Protein AF-A0A7S2VGZ8-F1 (afdb_monomer)

Nearest PDB structures (foldseek):
  3muf-assembly1_A  TM=7.611E-01  e=7.942E-01  Helicobacter pylori
  4wxp-assembly1_A  TM=4.983E-01  e=5.284E+00  Hepacivirus hominis
  8yep-assembly1_B-2  TM=4.346E-01  e=3.570E+00  Methylocapsa palsarum
  4ok6-assembly1_B  TM=4.229E-01  e=5.284E+00  Hepacivirus hominis
  9c87-assembly1_F  TM=2.708E-01  e=1.527E+00  Escherichia coli

Foldseek 3Di:
DDPDPDPPDPPPLDDQAEEEAEAAQLCVVVVQVVVCVVPVWAEEEDDLPDPDRSVDGRHHYYYYPADPVCVSPPPVPPPCPNVVGPHYDYGDDDCVRRVQRRVQQVVCVVVVHDGPPDGDDPVVVVVVCVVACPPHPPHPVVVVVVVD

Mean predicted aligned error: 11.56 Å

Solvent-accessible surface area (backbone atoms only — not comparable to full-atom values): 8996 Å² total; per-residue (Å²): 134,85,86,76,84,79,79,90,62,88,70,69,67,76,61,74,46,27,38,30,44,33,59,66,46,41,51,65,69,60,53,46,53,49,53,26,70,76,66,74,42,46,57,33,49,58,50,105,85,47,85,66,57,62,71,46,82,48,30,51,34,29,34,33,66,57,54,94,87,45,68,90,51,66,76,87,62,70,55,62,77,76,68,71,43,92,42,75,52,80,50,81,48,63,60,92,58,9,51,59,45,35,50,21,45,52,48,26,60,76,68,72,43,64,84,88,70,65,77,62,54,68,66,58,52,50,50,54,45,67,70,24,41,77,78,37,97,76,4,60,65,62,53,50,68,72,77,110

Radius of gyration: 18.79 Å; Cα contacts (8 Å, |Δi|>4): 175; chains: 1; bounding box: 32×58×47 Å

Secondary structure (DSSP, 8-state):
------------S-PPPEEEEB-TTSSHHHHHHHHHHHH---EEE-BTTBTTGGGSTT--EEEE-S-TT-TT--GGG--TTTS--S-B--B---HHHHHHHHHHHHHHHHTTPPTT--PPPHHHHHHHHHHHTTTSTT-HHHHHTTT-

Organism: NCBI:txid265537

pLDDT: mean 71.72, std 16.9, range [31.33, 93.06]

Sequence (148 aa):
GFLGFGTNSSISDDYPVMWMPTFPGSGSEMLLNLAQSLTGLPVSGIHAFHGKQCLVPGTLMCKTHYPADGVGAPYEYESRSRFSTTSIVFMLRNPARAIPSGLNWLWEKKYQKASHSMKMPLDYWRAMRNETFETGVFSIHKWKAMID

Structure (mmCIF, N/CA/C/O backbone):
data_AF-A0A7S2VGZ8-F1
#
_entry.id   AF-A0A7S2VGZ8-F1
#
loop_
_atom_site.group_PDB
_atom_site.id
_atom_site.type_symbol
_atom_site.label_atom_id
_atom_site.label_alt_id
_atom_site.label_comp_id
_atom_site.label_asym_id
_atom_site.label_entity_id
_atom_site.label_seq_id
_atom_site.pdbx_PDB_ins_code
_atom_site.Cartn_x
_atom_site.Cartn_y
_atom_site.Cartn_z
_atom_site.occupancy
_atom_site.B_iso_or_equiv
_atom_site.auth_seq_id
_atom_site.auth_comp_id
_atom_site.auth_asym_id
_atom_site.auth_atom_id
_atom_site.pdbx_PDB_model_num
ATOM 1 N N . GLY A 1 1 ? 2.983 -35.665 -19.545 1.00 31.98 1 GLY A N 1
ATOM 2 C CA . GLY A 1 1 ? 3.620 -34.636 -20.381 1.00 31.98 1 GLY A CA 1
ATOM 3 C C . GLY A 1 1 ? 3.389 -33.296 -19.733 1.00 31.98 1 GLY A C 1
ATOM 4 O O . GLY A 1 1 ? 2.239 -32.923 -19.562 1.00 31.98 1 GLY A O 1
ATOM 5 N N . PHE A 1 2 ? 4.455 -32.632 -19.295 1.00 31.33 2 PHE A N 1
ATOM 6 C CA . PHE A 1 2 ? 4.400 -31.249 -18.828 1.00 31.33 2 PHE A CA 1
ATOM 7 C C . PHE A 1 2 ? 4.326 -30.344 -20.060 1.00 31.33 2 PHE A C 1
ATOM 9 O O . PHE A 1 2 ? 5.241 -30.357 -20.880 1.00 31.33 2 PHE A O 1
ATOM 16 N N . LEU A 1 3 ? 3.239 -29.587 -20.210 1.00 36.38 3 LEU A N 1
ATOM 17 C CA . LEU A 1 3 ? 3.189 -28.482 -21.165 1.00 36.38 3 LEU A CA 1
ATOM 18 C C . LEU A 1 3 ? 3.908 -27.296 -20.520 1.00 36.38 3 LEU A C 1
ATOM 20 O O . LEU A 1 3 ? 3.333 -26.561 -19.723 1.00 36.38 3 LEU A O 1
ATOM 24 N N . GLY A 1 4 ? 5.200 -27.170 -20.816 1.00 32.19 4 GLY A N 1
ATOM 25 C CA . GLY A 1 4 ? 5.958 -25.961 -20.532 1.00 32.19 4 GLY A CA 1
ATOM 26 C C . GLY A 1 4 ? 5.530 -24.864 -21.500 1.00 32.19 4 GLY A C 1
ATOM 27 O O . GLY A 1 4 ? 5.732 -24.989 -22.706 1.00 32.19 4 GLY A O 1
ATOM 28 N N . PHE A 1 5 ? 4.947 -23.788 -20.979 1.00 40.78 5 PHE A N 1
ATOM 29 C CA . PHE A 1 5 ? 4.832 -22.540 -21.722 1.00 40.78 5 PHE A CA 1
ATOM 30 C C . PHE A 1 5 ? 6.214 -21.889 -21.749 1.00 40.78 5 PHE A C 1
ATOM 32 O O . PHE A 1 5 ? 6.640 -21.255 -20.789 1.00 40.78 5 PHE A O 1
ATOM 39 N N . GLY A 1 6 ? 6.945 -22.107 -22.841 1.00 38.03 6 GLY A N 1
ATOM 40 C CA . GLY A 1 6 ? 8.151 -21.348 -23.134 1.00 38.03 6 GLY A CA 1
ATOM 41 C C . GLY A 1 6 ? 7.768 -19.934 -23.552 1.00 38.03 6 GLY A C 1
ATOM 42 O O . GLY A 1 6 ? 7.233 -19.741 -24.640 1.00 38.03 6 GLY A O 1
ATOM 43 N N . THR A 1 7 ? 8.068 -18.941 -22.722 1.00 41.16 7 THR A N 1
ATOM 44 C CA . THR A 1 7 ? 8.095 -17.538 -23.147 1.00 41.16 7 THR A CA 1
ATOM 45 C C . THR A 1 7 ? 9.525 -17.178 -23.530 1.00 41.16 7 THR A C 1
ATOM 47 O O . THR A 1 7 ? 10.242 -16.517 -22.784 1.00 41.16 7 THR A O 1
ATOM 50 N N . ASN A 1 8 ? 9.950 -17.634 -24.710 1.00 44.03 8 ASN A N 1
ATOM 51 C CA . ASN A 1 8 ? 11.072 -17.017 -25.409 1.00 44.03 8 ASN A CA 1
ATOM 52 C C . ASN A 1 8 ? 10.554 -15.751 -26.096 1.00 44.03 8 ASN A C 1
ATOM 54 O O . ASN A 1 8 ? 10.217 -15.738 -27.277 1.00 44.03 8 ASN A O 1
ATOM 58 N N . SER A 1 9 ? 10.481 -14.679 -25.324 1.00 40.72 9 SER A N 1
ATOM 59 C CA . SER A 1 9 ? 10.522 -13.323 -25.844 1.00 40.72 9 SER A CA 1
ATOM 60 C C . SER A 1 9 ? 11.406 -12.553 -24.887 1.00 40.72 9 SER A C 1
ATOM 62 O O . SER A 1 9 ? 11.052 -12.395 -23.720 1.00 40.72 9 SER A O 1
ATOM 64 N N . SER A 1 10 ? 12.563 -12.116 -25.369 1.00 40.91 10 SER A N 1
ATOM 65 C CA . SER A 1 10 ? 13.352 -11.066 -24.741 1.00 40.91 10 SER A CA 1
ATOM 66 C C . SER A 1 10 ? 12.474 -9.815 -24.653 1.00 40.91 10 SER A C 1
ATOM 68 O O . SER A 1 10 ? 12.470 -8.980 -25.559 1.00 40.91 10 SER A O 1
ATOM 70 N N . ILE A 1 11 ? 11.655 -9.732 -23.605 1.00 46.97 11 ILE A N 1
ATOM 71 C CA . ILE A 1 11 ? 11.063 -8.478 -23.163 1.00 46.97 11 ILE A CA 1
ATOM 72 C C . ILE A 1 11 ? 12.276 -7.614 -22.853 1.00 46.97 11 ILE A C 1
ATOM 74 O O . ILE A 1 11 ? 13.071 -7.971 -21.991 1.00 46.97 11 ILE A O 1
ATOM 78 N N . SER A 1 12 ? 12.480 -6.556 -23.636 1.00 45.16 12 SER A N 1
ATOM 79 C CA . SER A 1 12 ? 13.526 -5.575 -23.368 1.00 45.16 12 SER A CA 1
ATOM 80 C C . SER A 1 12 ? 13.454 -5.188 -21.892 1.00 45.16 12 SER A C 1
ATOM 82 O O . SER A 1 12 ? 12.376 -4.799 -21.439 1.00 45.16 12 SER A O 1
ATOM 84 N N . ASP A 1 13 ? 14.571 -5.272 -21.170 1.00 50.66 13 ASP A N 1
ATOM 85 C CA . ASP A 1 13 ? 14.696 -5.009 -19.723 1.00 50.66 13 ASP A CA 1
ATOM 86 C C . ASP A 1 13 ? 14.319 -3.569 -19.289 1.00 50.66 13 ASP A C 1
ATOM 88 O O . ASP A 1 13 ? 14.545 -3.173 -18.146 1.00 50.66 13 ASP A O 1
ATOM 92 N N . ASP A 1 14 ? 13.732 -2.778 -20.189 1.00 59.56 14 ASP A N 1
ATOM 93 C CA . ASP A 1 14 ? 13.618 -1.327 -20.112 1.00 59.56 14 ASP A CA 1
ATOM 94 C C . ASP A 1 14 ? 12.211 -0.838 -20.510 1.00 59.56 14 ASP A C 1
ATOM 96 O O . ASP A 1 14 ? 12.030 0.017 -21.377 1.00 59.56 14 ASP A O 1
ATOM 100 N N . TYR A 1 15 ? 11.168 -1.416 -19.909 1.00 66.69 15 TYR A N 1
ATOM 101 C CA . TYR A 1 15 ? 9.831 -0.818 -19.959 1.00 66.69 15 TYR A CA 1
ATOM 102 C C . TYR A 1 15 ? 9.655 0.205 -18.824 1.00 66.69 15 TYR A C 1
ATOM 104 O O . TYR A 1 15 ? 10.156 0.002 -17.714 1.00 66.69 15 TYR A O 1
ATOM 112 N N . PRO A 1 16 ? 8.933 1.313 -19.073 1.00 72.81 16 PRO A N 1
ATOM 113 C CA . PRO A 1 16 ? 8.701 2.323 -18.052 1.00 72.81 16 PRO A CA 1
ATOM 114 C C . PRO A 1 16 ? 7.846 1.746 -16.919 1.00 72.81 16 PRO A C 1
ATOM 116 O O . PRO A 1 16 ? 6.811 1.122 -17.159 1.00 72.81 16 PRO A O 1
ATOM 119 N N . VAL A 1 17 ? 8.266 1.990 -15.676 1.00 79.06 17 VAL A N 1
ATOM 120 C CA . VAL A 1 17 ? 7.519 1.584 -14.478 1.00 79.06 17 VAL A CA 1
ATOM 121 C C . VAL A 1 17 ? 6.157 2.280 -14.465 1.00 79.06 17 VAL A C 1
ATOM 123 O O . VAL A 1 17 ? 6.069 3.504 -14.590 1.00 79.06 17 VAL A O 1
ATOM 126 N N . MET A 1 18 ? 5.088 1.516 -14.258 1.00 85.00 18 MET A N 1
ATOM 127 C CA . MET A 1 18 ? 3.749 2.054 -14.044 1.00 85.00 18 MET A CA 1
ATOM 128 C C . MET A 1 18 ? 3.554 2.426 -12.574 1.00 85.00 18 MET A C 1
ATOM 130 O O . MET A 1 18 ? 3.689 1.585 -11.685 1.00 85.00 18 MET A O 1
ATOM 134 N N . TRP A 1 19 ? 3.184 3.672 -12.294 1.00 84.69 19 TRP A N 1
ATOM 135 C CA . TRP A 1 19 ? 2.919 4.091 -10.918 1.00 84.69 19 TRP A CA 1
ATOM 136 C C . TRP A 1 19 ? 1.488 3.811 -10.500 1.00 84.69 19 TRP A C 1
ATOM 138 O O . TRP A 1 19 ? 0.547 4.112 -11.229 1.00 84.69 19 TRP A O 1
ATOM 148 N N . MET A 1 20 ? 1.327 3.300 -9.284 1.00 88.94 20 MET A N 1
ATOM 149 C CA . MET A 1 20 ? 0.036 3.051 -8.660 1.00 88.94 20 MET A CA 1
ATOM 150 C C . MET A 1 20 ? -0.085 3.793 -7.321 1.00 88.94 20 MET A C 1
ATOM 152 O O . MET A 1 20 ? 0.067 3.194 -6.247 1.00 88.94 20 MET A O 1
ATOM 156 N N . PRO A 1 21 ? -0.337 5.110 -7.359 1.00 86.44 21 PRO A N 1
ATOM 157 C CA . PRO A 1 21 ? -0.782 5.864 -6.195 1.00 86.44 21 PRO A CA 1
ATOM 158 C C . PRO A 1 21 ? -2.168 5.397 -5.725 1.00 86.44 21 PRO A C 1
ATOM 160 O O . PRO A 1 21 ? -3.089 5.159 -6.511 1.00 86.44 21 PRO A O 1
ATOM 163 N N . THR A 1 22 ? -2.316 5.254 -4.412 1.00 88.12 22 THR A N 1
ATOM 164 C CA . THR A 1 22 ? -3.532 4.726 -3.782 1.00 88.12 22 THR A CA 1
ATOM 165 C C . THR A 1 22 ? -3.656 5.233 -2.352 1.00 88.12 22 THR A C 1
ATOM 167 O O . THR A 1 22 ? -2.669 5.308 -1.627 1.00 88.12 22 THR A O 1
ATOM 170 N N . PHE A 1 23 ? -4.874 5.451 -1.860 1.00 87.06 23 PHE A N 1
ATOM 171 C CA . PHE A 1 23 ? -5.086 5.607 -0.415 1.00 87.06 23 PHE A CA 1
ATOM 172 C C . PHE A 1 23 ? -4.914 4.245 0.305 1.00 87.06 23 PHE A C 1
ATOM 174 O O . PHE A 1 23 ? -5.316 3.218 -0.268 1.00 87.06 23 PHE A O 1
ATOM 181 N N . PRO A 1 24 ? -4.336 4.174 1.525 1.00 83.81 24 PRO A N 1
ATOM 182 C CA . PRO A 1 24 ? -4.237 2.930 2.293 1.00 83.81 24 PRO A CA 1
ATOM 183 C C . PRO A 1 24 ? -5.578 2.196 2.442 1.00 83.81 24 PRO A C 1
ATOM 185 O O . PRO A 1 24 ? -6.616 2.797 2.691 1.00 83.81 24 PRO A O 1
ATOM 188 N N . GLY A 1 25 ? -5.574 0.869 2.280 1.00 84.50 25 GLY A N 1
ATOM 189 C CA . GLY A 1 25 ? -6.797 0.059 2.370 1.00 84.50 25 GLY A CA 1
ATOM 190 C C . GLY A 1 25 ? -7.683 0.061 1.114 1.00 84.50 25 GLY A C 1
ATOM 191 O O . GLY A 1 25 ? -8.771 -0.521 1.142 1.00 84.50 25 GLY A O 1
ATOM 192 N N . SER A 1 26 ? -7.236 0.653 0.000 1.00 89.94 26 SER A N 1
ATOM 193 C CA . SER A 1 26 ? -8.016 0.678 -1.252 1.00 89.94 26 SER A CA 1
ATOM 194 C C . SER A 1 26 ? -7.915 -0.590 -2.105 1.00 89.94 26 SER A C 1
ATOM 196 O O . SER A 1 26 ? -8.689 -0.735 -3.041 1.00 89.94 26 SER A O 1
ATOM 198 N N . GLY A 1 27 ? -7.047 -1.541 -1.742 1.00 87.88 27 GLY A N 1
ATOM 199 C CA . GLY A 1 27 ? -6.899 -2.817 -2.459 1.00 87.88 27 GLY A CA 1
ATOM 200 C C . GLY A 1 27 ? -5.678 -2.896 -3.376 1.00 87.88 27 GLY A C 1
ATOM 201 O O . GLY A 1 27 ? -5.635 -3.731 -4.269 1.00 87.88 27 GLY A O 1
ATOM 202 N N . SER A 1 28 ? -4.665 -2.065 -3.149 1.00 88.56 28 SER A N 1
ATOM 203 C CA . SER A 1 28 ? -3.476 -2.007 -4.002 1.00 88.56 28 SER A CA 1
ATOM 204 C C . SER A 1 28 ? -2.669 -3.306 -4.061 1.00 88.56 28 SER A C 1
ATOM 206 O O . SER A 1 28 ? -2.192 -3.655 -5.131 1.00 88.56 28 SER A O 1
ATOM 208 N N . GLU A 1 29 ? -2.585 -4.077 -2.972 1.00 87.94 29 GLU A N 1
ATOM 209 C CA . GLU A 1 29 ? -1.936 -5.404 -2.995 1.00 87.94 29 GLU A CA 1
ATOM 210 C C . GLU A 1 29 ? -2.639 -6.385 -3.943 1.00 87.94 29 GLU A C 1
ATOM 212 O O . GLU A 1 29 ? -1.992 -7.173 -4.623 1.00 87.94 29 GLU A O 1
ATOM 217 N N . MET A 1 30 ? -3.972 -6.314 -4.037 1.00 90.12 30 MET A N 1
ATOM 218 C CA . MET A 1 30 ? -4.736 -7.165 -4.951 1.00 90.12 30 MET A CA 1
ATOM 219 C C . MET A 1 30 ? -4.365 -6.872 -6.405 1.00 90.12 30 MET A C 1
ATOM 221 O O . MET A 1 30 ? -4.187 -7.804 -7.184 1.00 90.12 30 MET A O 1
ATOM 225 N N . LEU A 1 31 ? -4.228 -5.592 -6.768 1.00 90.94 31 LEU A N 1
ATOM 226 C CA . LEU A 1 31 ? -3.859 -5.220 -8.131 1.00 90.94 31 LEU A CA 1
ATOM 227 C C . LEU A 1 31 ? -2.392 -5.528 -8.440 1.00 90.94 31 LEU A C 1
ATOM 229 O O . LEU A 1 31 ? -2.125 -6.002 -9.539 1.00 90.94 31 LEU A O 1
ATOM 233 N N . LEU A 1 32 ? -1.469 -5.345 -7.487 1.00 89.94 32 LEU A N 1
ATOM 234 C CA . LEU A 1 32 ? -0.080 -5.792 -7.655 1.00 89.94 32 LEU A CA 1
ATOM 235 C C . LEU A 1 32 ? -0.022 -7.298 -7.937 1.00 89.94 32 LEU A C 1
ATOM 237 O O . LEU A 1 32 ? 0.551 -7.710 -8.943 1.00 89.94 32 LEU A O 1
ATOM 241 N N . ASN A 1 33 ? -0.678 -8.110 -7.102 1.00 90.12 33 ASN A N 1
ATOM 242 C CA . ASN A 1 33 ? -0.695 -9.566 -7.260 1.00 90.12 33 ASN A CA 1
ATOM 243 C C . ASN A 1 33 ? -1.344 -9.997 -8.579 1.00 90.12 33 ASN A C 1
ATOM 245 O O . ASN A 1 33 ? -0.860 -10.923 -9.228 1.00 90.12 33 ASN A O 1
ATOM 249 N N . LEU A 1 34 ? -2.422 -9.326 -8.995 1.00 93.06 34 LEU A N 1
ATOM 250 C CA . LEU A 1 34 ? -3.065 -9.584 -10.281 1.00 93.06 34 LEU A CA 1
ATOM 251 C C . LEU A 1 34 ? -2.131 -9.241 -11.447 1.00 93.06 34 LEU A C 1
ATOM 253 O O . LEU A 1 34 ? -1.957 -10.064 -12.341 1.00 93.06 34 LEU A O 1
ATOM 257 N N . ALA A 1 35 ? -1.509 -8.059 -11.427 1.00 90.44 35 ALA A N 1
ATOM 258 C CA . ALA A 1 35 ? -0.577 -7.629 -12.464 1.00 90.44 35 ALA A CA 1
ATOM 259 C C . ALA A 1 35 ? 0.610 -8.597 -12.579 1.00 90.44 35 ALA A C 1
ATOM 261 O O . ALA A 1 35 ? 0.943 -9.030 -13.683 1.00 90.44 35 ALA A O 1
ATOM 262 N N . GLN A 1 36 ? 1.183 -9.010 -11.447 1.00 90.00 36 GLN A N 1
ATOM 263 C CA . GLN A 1 36 ? 2.259 -9.997 -11.410 1.00 90.00 36 GLN A CA 1
ATOM 264 C C . GLN A 1 36 ? 1.803 -11.365 -11.931 1.00 90.00 36 GLN A C 1
ATOM 266 O O . GLN A 1 36 ? 2.507 -11.980 -12.724 1.00 90.00 36 GLN A O 1
ATOM 271 N N . SER A 1 37 ? 0.613 -11.829 -11.545 1.00 92.94 37 SER A N 1
ATOM 272 C CA . SER A 1 37 ? 0.091 -13.133 -11.983 1.00 92.94 37 SER A CA 1
ATOM 273 C C . SER A 1 37 ? -0.234 -13.170 -13.478 1.00 92.94 37 SER A C 1
ATOM 275 O O . SER A 1 37 ? -0.052 -14.202 -14.115 1.00 92.94 37 SER A O 1
ATOM 277 N N . LEU A 1 38 ? -0.718 -12.059 -14.043 1.00 92.69 38 LEU A N 1
ATOM 278 C CA . LEU A 1 38 ? -1.065 -11.963 -15.464 1.00 92.69 38 LEU A CA 1
ATOM 279 C C . LEU A 1 38 ? 0.159 -11.829 -16.371 1.00 92.69 38 LEU A C 1
ATOM 281 O O . LEU A 1 38 ? 0.121 -12.290 -17.508 1.00 92.69 38 LEU A O 1
ATOM 285 N N . THR A 1 39 ? 1.215 -11.168 -15.897 1.00 89.31 39 THR A N 1
ATOM 286 C CA . THR A 1 39 ? 2.368 -10.807 -16.739 1.00 89.31 39 THR A CA 1
ATOM 287 C C . THR A 1 39 ? 3.620 -11.622 -16.440 1.00 89.31 39 THR A C 1
ATOM 289 O O . THR A 1 39 ? 4.521 -11.674 -17.270 1.00 89.31 39 THR A O 1
ATOM 292 N N . GLY A 1 40 ? 3.712 -12.225 -15.252 1.00 88.31 40 GLY A N 1
ATOM 293 C CA . GLY A 1 40 ? 4.944 -12.819 -14.733 1.00 88.31 40 GLY A CA 1
ATOM 294 C C . GLY A 1 40 ? 6.028 -11.793 -14.380 1.00 88.31 40 GLY A C 1
ATOM 295 O O . GLY A 1 40 ? 7.108 -12.185 -13.943 1.00 88.31 40 GLY A O 1
ATOM 296 N N . LEU A 1 41 ? 5.766 -10.493 -14.556 1.00 86.12 41 LEU A N 1
ATOM 297 C CA . LEU A 1 41 ? 6.753 -9.440 -14.356 1.00 86.12 41 LEU A CA 1
ATOM 298 C C . LEU A 1 41 ? 6.821 -9.002 -12.884 1.00 86.12 41 LEU A C 1
ATOM 300 O O . LEU A 1 41 ? 5.797 -8.995 -12.191 1.00 86.12 41 LEU A O 1
ATOM 304 N N . PRO A 1 42 ? 8.008 -8.607 -12.390 1.00 85.94 42 PRO A N 1
ATOM 305 C CA . PRO A 1 42 ? 8.172 -8.061 -11.049 1.00 85.94 42 PRO A CA 1
ATOM 306 C C . PRO A 1 42 ? 7.268 -6.853 -10.791 1.00 85.94 42 PRO A C 1
ATOM 308 O O . PRO A 1 42 ? 7.138 -5.951 -11.616 1.00 85.94 42 PRO A O 1
ATOM 311 N N . VAL A 1 43 ? 6.678 -6.807 -9.602 1.00 87.38 43 VAL A N 1
ATOM 312 C CA . VAL A 1 43 ? 5.918 -5.661 -9.095 1.00 87.38 43 VAL A CA 1
ATOM 313 C C . VAL A 1 43 ? 6.462 -5.278 -7.726 1.00 87.38 43 VAL A C 1
ATOM 315 O O . VAL A 1 43 ? 7.057 -6.104 -7.034 1.00 87.38 43 VAL A O 1
ATOM 318 N N . SER A 1 44 ? 6.276 -4.025 -7.329 1.00 85.81 44 SER A N 1
ATOM 319 C CA . SER A 1 44 ? 6.858 -3.505 -6.097 1.00 85.81 44 SER A CA 1
ATOM 320 C C . SER A 1 44 ? 5.971 -2.445 -5.442 1.00 85.81 44 SER A C 1
ATOM 322 O O . SER A 1 44 ? 5.049 -1.900 -6.051 1.00 85.81 44 SER A O 1
ATOM 324 N N . GLY A 1 45 ? 6.265 -2.118 -4.186 1.00 80.31 45 GLY A N 1
ATOM 325 C CA . GLY A 1 45 ? 5.674 -0.992 -3.479 1.00 80.31 45 GLY A CA 1
ATOM 326 C C . GLY A 1 45 ? 6.704 -0.199 -2.691 1.00 80.31 45 GLY A C 1
ATOM 327 O O . GLY A 1 45 ? 7.746 -0.711 -2.292 1.00 80.31 45 GLY A O 1
ATOM 328 N N . ILE A 1 46 ? 6.400 1.073 -2.458 1.00 74.25 46 ILE A N 1
ATOM 329 C CA . ILE A 1 46 ? 7.133 1.906 -1.513 1.00 74.25 46 ILE A CA 1
ATOM 330 C C . ILE A 1 46 ? 6.362 1.900 -0.205 1.00 74.25 46 ILE A C 1
ATOM 332 O O . ILE A 1 46 ? 5.237 2.398 -0.108 1.00 74.25 46 ILE A O 1
ATOM 336 N N . HIS A 1 47 ? 7.007 1.360 0.818 1.00 65.56 47 HIS A N 1
ATOM 337 C CA . HIS A 1 47 ? 6.591 1.511 2.200 1.00 65.56 47 HIS A CA 1
ATOM 338 C C . HIS A 1 47 ? 7.632 2.360 2.920 1.00 65.56 47 HIS A C 1
ATOM 340 O O . HIS A 1 47 ? 8.816 2.267 2.602 1.00 65.56 47 HIS A O 1
ATOM 346 N N . ALA A 1 48 ? 7.199 3.147 3.907 1.00 50.72 48 ALA A N 1
ATOM 347 C CA . ALA A 1 48 ? 8.000 4.145 4.627 1.00 50.72 48 ALA A CA 1
ATOM 348 C C . ALA A 1 48 ? 9.333 3.643 5.242 1.00 50.72 48 ALA A C 1
ATOM 350 O O . ALA A 1 48 ? 10.094 4.447 5.763 1.00 50.72 48 ALA A O 1
ATOM 351 N N . PHE A 1 49 ? 9.634 2.340 5.176 1.00 44.00 49 PHE A N 1
ATOM 352 C CA . PHE A 1 49 ? 10.821 1.710 5.763 1.00 44.00 49 PHE A CA 1
ATOM 353 C C . PHE A 1 49 ? 11.628 0.815 4.803 1.00 44.00 49 PHE A C 1
ATOM 355 O O . PHE A 1 49 ? 12.657 0.283 5.207 1.00 44.00 49 PHE A O 1
ATOM 362 N N . HIS A 1 50 ? 11.212 0.648 3.541 1.00 48.00 50 HIS A N 1
ATOM 363 C CA . HIS A 1 50 ? 11.927 -0.190 2.568 1.00 48.00 50 HIS A CA 1
ATOM 364 C C . HIS A 1 50 ? 12.214 0.608 1.295 1.00 48.00 50 HIS A C 1
ATOM 366 O O . HIS A 1 50 ? 11.464 0.584 0.319 1.00 48.00 50 HIS A O 1
ATOM 372 N N . GLY A 1 51 ? 13.310 1.366 1.337 1.00 52.22 51 GLY A N 1
ATOM 373 C CA . GLY A 1 51 ? 13.818 2.113 0.193 1.00 52.22 51 GLY A CA 1
ATOM 374 C C . GLY A 1 51 ? 14.282 1.183 -0.933 1.00 52.22 51 GLY A C 1
ATOM 375 O O . GLY A 1 51 ? 14.879 0.140 -0.681 1.00 52.22 51 GLY A O 1
ATOM 376 N N . LYS A 1 52 ? 14.051 1.623 -2.176 1.00 54.88 52 LYS A N 1
ATOM 377 C CA . LYS A 1 52 ? 14.612 1.117 -3.453 1.00 54.88 52 LYS A CA 1
ATOM 378 C C . LYS A 1 52 ? 13.899 -0.024 -4.184 1.00 54.88 52 LYS A C 1
ATOM 380 O O . LYS A 1 52 ? 14.307 -0.336 -5.297 1.00 54.88 52 LYS A O 1
ATOM 385 N N . GLN A 1 53 ? 12.803 -0.583 -3.672 1.00 65.62 53 GLN A N 1
ATOM 386 C CA . GLN A 1 53 ? 12.181 -1.752 -4.320 1.00 65.62 53 GLN A CA 1
ATOM 387 C C . GLN A 1 53 ? 11.609 -1.456 -5.725 1.00 65.62 53 GLN A C 1
ATOM 389 O O . GLN A 1 53 ? 11.686 -2.303 -6.604 1.00 65.62 53 GLN A O 1
ATOM 394 N N . CYS A 1 54 ? 11.130 -0.235 -5.994 1.00 71.81 54 CYS A N 1
ATOM 395 C CA . CYS A 1 54 ? 10.612 0.123 -7.323 1.00 71.81 54 CYS A CA 1
ATOM 396 C C . CYS A 1 54 ? 11.666 0.599 -8.331 1.00 71.81 54 CYS A C 1
ATOM 398 O O . CYS A 1 54 ? 11.318 1.034 -9.426 1.00 71.81 54 CYS A O 1
ATOM 400 N N . LEU A 1 55 ? 12.946 0.575 -7.957 1.00 66.31 55 LEU A N 1
ATOM 401 C CA . LEU A 1 55 ? 14.052 1.011 -8.811 1.00 66.31 55 LEU A CA 1
ATOM 402 C C . LEU A 1 55 ? 14.795 -0.169 -9.457 1.00 66.31 55 LEU A C 1
ATOM 404 O O . LEU A 1 55 ? 15.800 0.054 -10.137 1.00 66.31 55 LEU A O 1
ATOM 408 N N . VAL A 1 56 ? 14.304 -1.395 -9.243 1.00 70.00 56 VAL A N 1
ATOM 409 C CA . VAL A 1 56 ? 14.830 -2.624 -9.842 1.00 70.00 56 VAL A CA 1
ATOM 410 C C . VAL A 1 56 ? 14.469 -2.646 -11.338 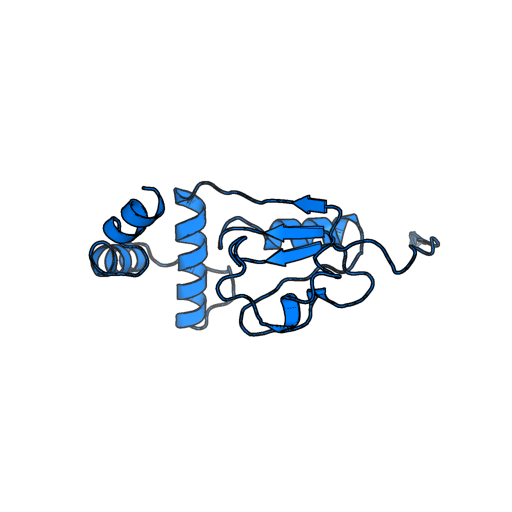1.00 70.00 56 VAL A C 1
ATOM 4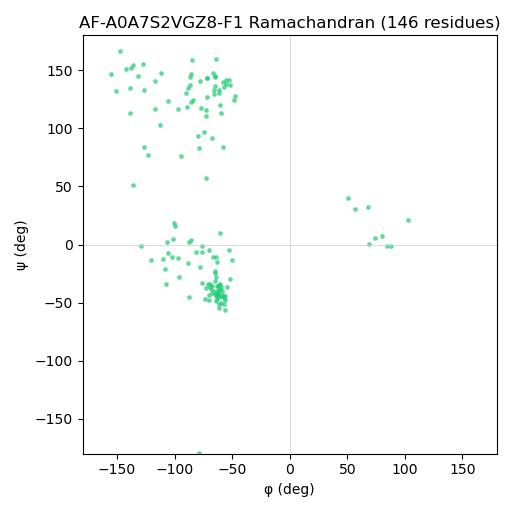12 O O . VAL A 1 56 ? 13.288 -2.474 -11.660 1.00 70.00 56 VAL A O 1
ATOM 415 N N . PRO A 1 57 ? 15.444 -2.833 -12.252 1.00 72.31 57 PRO A N 1
ATOM 416 C CA . PRO A 1 57 ? 15.177 -2.991 -13.684 1.00 72.31 57 PRO A CA 1
ATOM 417 C C . PRO A 1 57 ? 14.147 -4.091 -13.953 1.00 72.31 57 PRO A C 1
ATOM 419 O O . PRO A 1 57 ? 14.134 -5.108 -13.260 1.00 72.31 57 PRO A O 1
ATOM 422 N N . GLY A 1 58 ? 13.259 -3.868 -14.922 1.00 76.25 58 GLY A N 1
ATOM 423 C CA . GLY A 1 58 ? 12.150 -4.785 -15.178 1.00 76.25 58 GLY A CA 1
ATOM 424 C C . GLY A 1 58 ? 11.093 -4.823 -14.063 1.00 76.25 58 GLY A C 1
ATOM 425 O O . GLY A 1 58 ? 10.514 -5.872 -13.813 1.00 76.25 58 GLY A O 1
ATOM 426 N N . THR A 1 59 ? 10.835 -3.716 -13.357 1.00 81.56 59 THR A N 1
ATOM 427 C CA . THR A 1 59 ? 9.656 -3.604 -12.473 1.00 81.56 59 THR A CA 1
ATOM 428 C C . THR A 1 59 ? 8.467 -3.061 -13.256 1.00 81.56 59 THR A C 1
ATOM 430 O O . THR A 1 59 ? 8.506 -1.934 -13.741 1.00 81.56 59 THR A O 1
ATOM 433 N N . LEU A 1 60 ? 7.384 -3.831 -13.369 1.00 85.62 60 LEU A N 1
ATOM 434 C CA . LEU A 1 60 ? 6.185 -3.444 -14.124 1.00 85.62 60 LEU A CA 1
ATOM 435 C C . 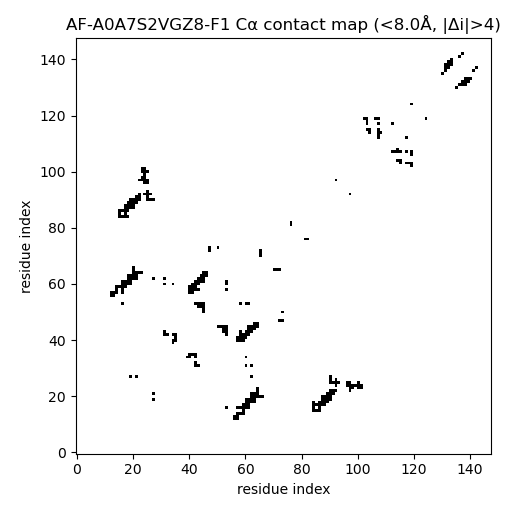LEU A 1 60 ? 5.423 -2.325 -13.437 1.00 85.62 60 LEU A C 1
ATOM 437 O O . LEU A 1 60 ? 5.025 -1.353 -14.074 1.00 85.62 60 LEU A O 1
ATOM 441 N N . MET A 1 61 ? 5.190 -2.478 -12.138 1.00 86.75 61 MET A N 1
ATOM 442 C CA . MET A 1 61 ? 4.311 -1.593 -11.390 1.00 86.75 61 MET A CA 1
ATOM 443 C C . MET A 1 61 ? 4.901 -1.263 -10.026 1.00 86.75 61 MET A C 1
ATOM 445 O O . MET A 1 61 ? 5.350 -2.155 -9.306 1.00 86.75 61 MET A O 1
ATOM 449 N N . CYS A 1 62 ? 4.854 0.018 -9.663 1.00 85.56 62 CYS A N 1
ATOM 450 C CA . CYS A 1 62 ? 5.250 0.521 -8.359 1.00 85.56 62 CYS A CA 1
ATOM 451 C C . CYS A 1 62 ? 4.071 1.155 -7.623 1.00 85.56 62 CYS A C 1
ATOM 453 O O . CYS A 1 62 ? 3.536 2.190 -8.023 1.00 85.56 62 CYS A O 1
ATOM 455 N N . LYS A 1 63 ? 3.697 0.566 -6.494 1.00 87.69 63 LYS A N 1
ATOM 456 C CA . LYS A 1 63 ? 2.700 1.107 -5.572 1.00 87.69 63 LYS A CA 1
ATOM 457 C C . LYS A 1 63 ? 3.277 2.225 -4.700 1.00 87.69 63 LYS A C 1
ATOM 459 O O . LYS A 1 63 ? 4.365 2.082 -4.146 1.00 87.69 63 LYS A O 1
ATOM 464 N N . THR A 1 64 ? 2.485 3.268 -4.450 1.00 83.12 64 THR A N 1
ATOM 465 C CA . THR A 1 64 ? 2.788 4.290 -3.434 1.00 83.12 64 THR A CA 1
ATOM 466 C C . THR A 1 64 ? 1.535 4.773 -2.696 1.00 83.12 64 THR A C 1
ATOM 468 O O . THR A 1 64 ? 0.430 4.758 -3.238 1.00 83.12 64 THR A O 1
ATOM 471 N N . HIS A 1 65 ? 1.710 5.194 -1.442 1.00 83.44 65 HIS A N 1
ATOM 472 C CA . HIS A 1 65 ? 0.690 5.884 -0.641 1.00 83.44 65 HIS A CA 1
ATOM 473 C C . HIS A 1 65 ? 0.984 7.380 -0.464 1.00 83.44 65 HIS A C 1
ATOM 475 O O . HIS A 1 65 ? 0.236 8.063 0.234 1.00 83.44 65 HIS A O 1
ATOM 481 N N . TYR A 1 66 ? 2.069 7.878 -1.063 1.00 77.06 66 TYR A N 1
ATOM 482 C CA . TYR A 1 66 ? 2.444 9.279 -0.946 1.00 77.06 66 TYR A CA 1
ATOM 483 C C . TYR A 1 66 ? 1.501 10.187 -1.742 1.00 77.06 66 TYR A C 1
ATOM 485 O O . TYR A 1 66 ? 1.040 9.795 -2.821 1.00 77.06 66 TYR A O 1
ATOM 493 N N . PRO A 1 67 ? 1.208 11.385 -1.212 1.00 72.56 67 PRO A N 1
ATOM 494 C CA . PRO A 1 67 ? 0.467 12.404 -1.938 1.00 72.56 67 PRO A CA 1
ATOM 495 C C . PRO A 1 67 ? 1.245 12.888 -3.170 1.00 72.56 67 PRO A C 1
ATOM 497 O O . PRO A 1 67 ? 2.460 12.717 -3.276 1.00 72.56 67 PRO A O 1
ATOM 500 N N . ALA A 1 68 ? 0.521 13.479 -4.123 1.00 69.94 68 ALA A N 1
ATOM 501 C CA . ALA A 1 68 ? 1.082 13.924 -5.401 1.00 69.94 68 ALA A CA 1
ATOM 502 C C . ALA A 1 68 ? 2.111 15.059 -5.254 1.00 69.94 68 ALA A C 1
ATOM 504 O O . ALA A 1 68 ? 2.984 15.203 -6.103 1.00 69.94 68 ALA A O 1
ATOM 505 N N . ASP A 1 69 ? 2.025 15.838 -4.174 1.00 68.69 69 ASP A N 1
ATOM 506 C CA . ASP A 1 69 ? 2.990 16.881 -3.813 1.00 68.69 69 ASP A CA 1
ATOM 507 C C . ASP A 1 69 ? 4.295 16.317 -3.215 1.00 68.69 69 ASP A C 1
ATOM 509 O O . ASP A 1 69 ? 5.214 17.073 -2.909 1.00 68.69 69 ASP A O 1
ATOM 513 N N . GLY A 1 70 ? 4.396 14.990 -3.063 1.00 62.28 70 GLY A N 1
ATOM 514 C CA . GLY A 1 70 ? 5.588 14.307 -2.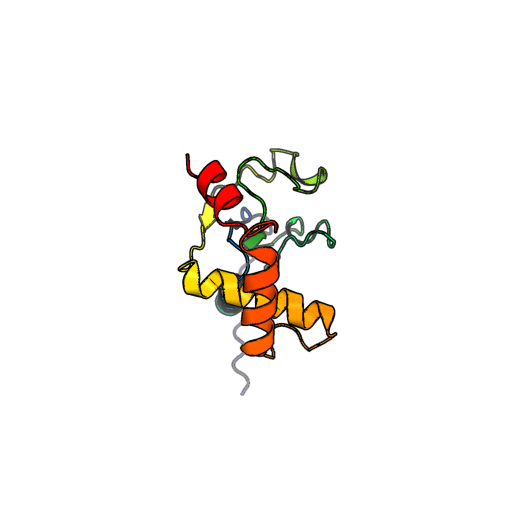571 1.00 62.28 70 GLY A CA 1
ATOM 515 C C . GLY A 1 70 ? 5.825 14.463 -1.069 1.00 62.28 70 GLY A C 1
ATOM 5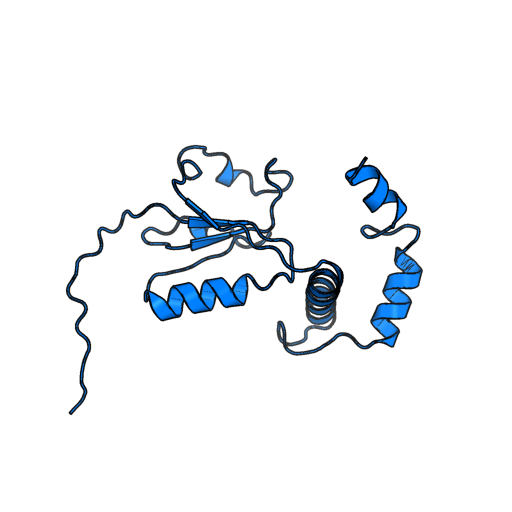16 O O . GLY A 1 70 ? 6.843 13.981 -0.569 1.00 62.28 70 GLY A O 1
ATOM 517 N N . VAL A 1 71 ? 4.906 15.088 -0.324 1.00 64.06 71 VAL A N 1
ATOM 518 C CA . VAL A 1 71 ? 5.088 15.327 1.112 1.00 64.06 71 VAL A CA 1
ATOM 519 C C . VAL A 1 71 ? 5.248 13.995 1.855 1.00 64.06 71 VAL A C 1
ATOM 521 O O . VAL A 1 71 ? 4.378 13.123 1.842 1.00 64.06 71 VAL A O 1
ATOM 524 N N . GLY A 1 72 ? 6.403 13.839 2.510 1.00 60.72 72 GLY A N 1
ATOM 525 C CA . GLY A 1 72 ? 6.776 12.641 3.267 1.00 60.72 72 GLY A CA 1
ATOM 526 C C . GLY A 1 72 ? 7.391 11.504 2.441 1.00 60.72 72 GLY A C 1
ATOM 527 O O . GLY A 1 72 ? 7.762 10.485 3.033 1.00 60.72 72 GLY A O 1
ATOM 528 N N . ALA A 1 73 ? 7.517 11.648 1.116 1.00 62.78 73 ALA A N 1
ATOM 529 C CA . ALA A 1 73 ? 8.201 10.670 0.274 1.00 62.78 73 ALA A CA 1
ATOM 530 C C . ALA A 1 73 ? 9.714 10.623 0.588 1.00 62.78 73 ALA A C 1
ATOM 532 O O . ALA A 1 73 ? 10.298 11.645 0.955 1.00 62.78 73 ALA A O 1
ATOM 533 N N . PRO A 1 74 ? 10.387 9.461 0.460 1.00 61.75 74 PRO A N 1
ATOM 534 C CA . PRO A 1 74 ? 11.831 9.380 0.650 1.00 61.75 74 PRO A CA 1
ATOM 535 C C . PRO A 1 74 ? 12.559 10.266 -0.368 1.00 61.75 74 PRO A C 1
ATOM 537 O O . PRO A 1 74 ? 12.291 10.169 -1.562 1.00 61.75 74 PRO A O 1
ATOM 540 N N . TYR A 1 75 ? 13.522 11.068 0.091 1.00 50.56 75 TYR A N 1
ATOM 541 C CA . TYR A 1 75 ? 14.288 12.034 -0.715 1.00 50.56 75 TYR A CA 1
ATOM 542 C C . TYR A 1 75 ? 14.927 11.441 -1.992 1.00 50.56 75 TYR A C 1
ATOM 544 O O . TYR A 1 75 ? 15.034 12.113 -3.012 1.00 50.56 75 TYR A O 1
ATOM 552 N N . GLU A 1 76 ? 15.277 10.146 -1.993 1.00 53.94 76 GLU A N 1
ATOM 553 C CA . GLU A 1 76 ? 15.841 9.434 -3.159 1.00 53.94 76 GLU A CA 1
ATOM 554 C C . GLU A 1 76 ? 14.880 9.332 -4.368 1.00 53.94 76 GLU A C 1
ATOM 556 O O . GLU A 1 76 ? 15.300 8.958 -5.465 1.00 53.94 76 GLU A O 1
ATOM 561 N N . TYR A 1 77 ? 13.603 9.684 -4.197 1.00 54.44 77 TYR A N 1
ATOM 562 C CA . TYR A 1 77 ? 12.601 9.708 -5.262 1.00 54.44 77 TYR A CA 1
ATOM 563 C C . TYR A 1 77 ? 12.550 11.050 -6.020 1.00 54.44 77 TYR A C 1
ATOM 565 O O . TYR A 1 77 ? 12.092 11.095 -7.156 1.00 54.44 77 TYR A O 1
ATOM 573 N N . GLU A 1 78 ? 13.128 12.135 -5.503 1.00 46.66 78 GLU A N 1
ATOM 574 C CA . GLU A 1 78 ? 13.102 13.440 -6.187 1.00 46.66 78 GLU A CA 1
ATOM 575 C C . GLU A 1 78 ? 13.963 13.517 -7.462 1.00 46.66 78 GLU A C 1
ATOM 577 O O . GLU A 1 78 ? 13.904 14.516 -8.187 1.00 46.66 78 GLU A O 1
ATOM 582 N N . SER A 1 79 ? 14.726 12.467 -7.806 1.00 47.94 79 SER A N 1
ATOM 583 C CA . SER A 1 79 ? 15.360 12.390 -9.127 1.00 47.94 79 SER A CA 1
ATOM 584 C C . SER A 1 79 ? 14.282 12.214 -10.211 1.00 47.94 79 SER A C 1
ATOM 586 O O . SER A 1 79 ? 13.835 11.121 -10.561 1.00 47.94 79 SER A O 1
ATOM 588 N N . ARG A 1 80 ? 13.830 13.358 -10.734 1.00 46.03 80 ARG A N 1
ATOM 589 C CA . ARG A 1 80 ? 12.743 13.542 -11.712 1.00 46.03 80 ARG A CA 1
ATOM 590 C C . ARG A 1 80 ? 12.828 12.655 -12.966 1.00 46.03 80 ARG A C 1
ATOM 592 O O . ARG A 1 80 ? 11.843 12.556 -13.687 1.00 46.03 80 ARG A O 1
ATOM 599 N N . SER A 1 81 ? 13.960 11.999 -13.232 1.00 47.56 81 SER A N 1
ATOM 600 C CA . SER A 1 81 ? 14.167 11.157 -14.416 1.00 47.56 81 SER A CA 1
ATOM 601 C C . SER A 1 81 ? 13.517 9.772 -14.343 1.00 47.56 81 SER A C 1
ATOM 603 O O . SER A 1 81 ? 13.299 9.176 -15.389 1.00 47.56 81 SER A O 1
ATOM 605 N N . ARG A 1 82 ? 13.161 9.251 -13.155 1.00 48.94 82 ARG A N 1
ATOM 606 C CA . ARG A 1 82 ? 12.410 7.975 -13.034 1.00 48.94 82 ARG A CA 1
ATOM 607 C C . ARG A 1 82 ? 10.920 8.152 -12.733 1.00 48.94 82 ARG A C 1
ATOM 609 O O . ARG A 1 82 ? 10.153 7.204 -12.866 1.00 48.94 82 ARG A O 1
ATOM 616 N N . PHE A 1 83 ? 10.507 9.372 -12.390 1.00 49.16 83 PHE A N 1
ATOM 617 C CA . PHE A 1 83 ? 9.105 9.802 -12.418 1.00 49.16 83 PHE A CA 1
ATOM 618 C C . PHE A 1 83 ? 8.672 10.358 -13.775 1.00 49.16 83 PHE A C 1
ATOM 620 O O . PHE A 1 83 ? 7.513 10.745 -13.915 1.00 49.16 83 PHE A O 1
ATOM 627 N N . SER A 1 84 ? 9.540 10.367 -14.799 1.00 50.72 84 SER A N 1
ATOM 628 C CA . SER A 1 84 ? 9.106 10.572 -16.189 1.00 50.72 84 SER A CA 1
ATOM 629 C C . SER A 1 84 ? 8.378 9.321 -16.690 1.00 50.72 84 SER A C 1
ATOM 631 O O . SER A 1 84 ? 8.796 8.635 -17.620 1.00 50.72 84 SER A O 1
ATOM 633 N N . THR A 1 85 ? 7.323 8.943 -15.988 1.00 57.12 85 THR A N 1
ATOM 634 C CA . THR A 1 85 ? 6.569 7.739 -16.268 1.00 57.12 85 THR A CA 1
ATOM 635 C C . THR A 1 85 ? 5.472 8.061 -17.241 1.00 57.12 85 THR A C 1
ATOM 637 O O . THR A 1 85 ? 4.692 8.987 -17.039 1.00 57.12 85 THR A O 1
ATOM 640 N N . THR A 1 86 ? 5.389 7.256 -18.285 1.00 60.53 86 THR A N 1
ATOM 641 C CA . THR A 1 86 ? 4.365 7.353 -19.319 1.00 60.53 86 THR A CA 1
ATOM 642 C C . THR A 1 86 ? 3.008 6.816 -18.8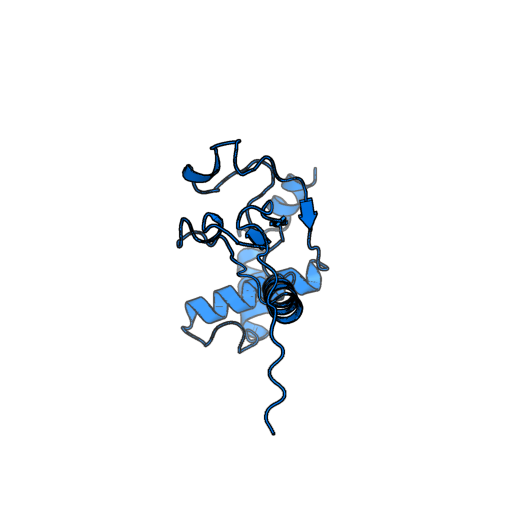59 1.00 60.53 86 THR A C 1
ATOM 644 O O . THR A 1 86 ? 2.036 6.931 -19.602 1.00 60.53 86 THR A O 1
ATOM 647 N N . SER A 1 87 ? 2.892 6.209 -17.667 1.00 77.94 87 SER A N 1
ATOM 648 C CA . SER A 1 87 ? 1.642 5.574 -17.222 1.00 77.94 87 SER A CA 1
ATOM 649 C C . SER A 1 87 ? 1.440 5.577 -15.704 1.00 77.94 87 SER A C 1
ATOM 651 O O . SER A 1 87 ? 2.313 5.176 -14.933 1.00 77.94 87 SER A O 1
ATOM 653 N N . ILE A 1 88 ? 0.239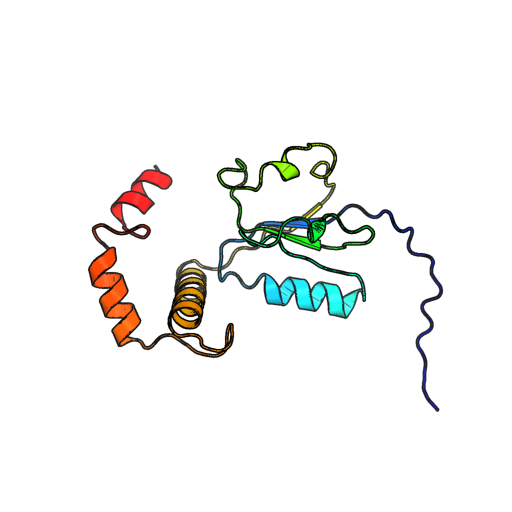 5.988 -15.290 1.00 84.69 88 ILE A N 1
ATOM 654 C CA . ILE A 1 88 ? -0.234 6.011 -13.902 1.00 84.69 88 ILE A CA 1
ATOM 655 C C . ILE A 1 88 ? -1.568 5.261 -13.838 1.00 84.69 88 ILE A C 1
ATOM 657 O O . ILE A 1 88 ? -2.470 5.532 -14.629 1.00 84.69 88 ILE A O 1
ATOM 661 N N . VAL A 1 89 ? -1.715 4.362 -12.866 1.00 88.81 89 VAL A N 1
ATOM 662 C CA . VAL A 1 89 ? -2.988 3.728 -12.502 1.00 88.81 89 VAL A CA 1
ATOM 663 C C . VAL A 1 89 ? -3.386 4.210 -11.117 1.00 88.81 89 VAL A C 1
ATOM 665 O O . VAL A 1 89 ? -2.855 3.770 -10.102 1.00 88.81 89 VAL A O 1
ATOM 668 N N . PHE A 1 90 ? -4.332 5.139 -11.067 1.00 88.38 90 PHE A N 1
ATOM 669 C CA . PHE A 1 90 ? -4.822 5.684 -9.808 1.00 88.38 90 PHE A CA 1
ATOM 670 C C . PHE A 1 90 ? -5.933 4.795 -9.238 1.00 88.38 90 PHE A C 1
ATOM 672 O O . PHE A 1 90 ? -6.946 4.564 -9.901 1.00 88.38 90 PHE A O 1
ATOM 679 N N . MET A 1 91 ? -5.760 4.295 -8.010 1.00 88.75 91 MET A N 1
ATOM 680 C CA . MET A 1 91 ? -6.751 3.425 -7.372 1.00 88.75 91 MET A CA 1
ATOM 681 C C . MET A 1 91 ? -7.532 4.155 -6.284 1.00 88.75 91 MET A C 1
ATOM 683 O O . MET A 1 91 ? -6.975 4.619 -5.286 1.00 88.75 91 MET A O 1
ATOM 687 N N . LEU A 1 92 ? -8.854 4.150 -6.446 1.00 86.81 92 LEU A N 1
ATOM 688 C CA . LEU A 1 92 ? -9.804 4.685 -5.484 1.00 86.81 92 LEU A CA 1
ATOM 689 C C . LEU A 1 92 ? -10.717 3.591 -4.946 1.00 86.81 92 LEU A C 1
ATOM 691 O O . LEU A 1 92 ? -11.210 2.733 -5.675 1.00 86.81 92 LEU A O 1
ATOM 695 N N . ARG A 1 93 ? -10.996 3.676 -3.648 1.00 89.19 93 ARG A N 1
ATOM 696 C CA . ARG A 1 93 ? -12.021 2.884 -2.972 1.00 89.19 93 ARG A CA 1
ATOM 697 C C . ARG A 1 93 ? -12.867 3.818 -2.127 1.00 89.19 93 ARG A C 1
ATOM 699 O O . ARG A 1 93 ? -12.345 4.762 -1.542 1.00 89.19 93 ARG A O 1
ATOM 706 N N . ASN A 1 94 ? -14.162 3.521 -2.026 1.00 86.94 94 ASN A N 1
ATOM 707 C CA . ASN A 1 94 ? -15.069 4.264 -1.155 1.00 86.94 94 ASN A CA 1
ATOM 708 C C . ASN A 1 94 ? -14.445 4.415 0.258 1.00 86.94 94 ASN A C 1
ATOM 710 O O . ASN A 1 94 ? -14.121 3.388 0.873 1.00 86.94 94 ASN A O 1
ATOM 714 N N . PRO A 1 95 ? -14.292 5.646 0.787 1.00 80.50 95 PRO A N 1
ATOM 715 C CA . PRO A 1 95 ? -13.643 5.895 2.076 1.00 80.50 95 PRO A CA 1
ATOM 716 C C . PRO A 1 95 ? -14.248 5.103 3.238 1.00 80.50 95 PRO A C 1
ATOM 718 O O . PRO A 1 95 ? -13.509 4.572 4.068 1.00 80.50 95 PRO A O 1
ATOM 721 N N . ALA A 1 96 ? -15.573 4.903 3.243 1.00 80.06 96 ALA A N 1
ATOM 722 C CA . ALA A 1 96 ? -16.275 4.114 4.260 1.00 80.06 96 ALA A CA 1
ATOM 723 C C . ALA A 1 96 ? -15.850 2.631 4.279 1.00 80.06 96 ALA A C 1
ATOM 725 O O . ALA A 1 96 ? -16.130 1.907 5.233 1.00 80.06 96 ALA A O 1
ATOM 726 N N . ARG A 1 97 ? -15.172 2.159 3.224 1.00 83.44 97 ARG A N 1
ATOM 727 C CA . ARG A 1 97 ? -14.592 0.812 3.122 1.00 83.44 97 ARG A CA 1
ATOM 728 C C . ARG A 1 97 ? -13.065 0.819 3.225 1.00 83.44 97 ARG A C 1
ATOM 730 O O . ARG A 1 97 ? -12.506 -0.130 3.770 1.00 83.44 97 ARG A O 1
ATOM 737 N N . ALA A 1 98 ? -12.399 1.855 2.714 1.00 85.12 98 ALA A N 1
ATOM 738 C CA . ALA A 1 98 ? -10.940 1.959 2.717 1.00 85.12 98 ALA A CA 1
ATOM 739 C C . ALA A 1 98 ? -10.378 2.273 4.112 1.00 85.12 98 ALA A C 1
ATOM 741 O O . ALA A 1 98 ? -9.476 1.578 4.580 1.00 85.12 98 ALA A O 1
ATOM 742 N N . ILE A 1 99 ? -10.968 3.249 4.811 1.00 81.38 99 ILE A N 1
ATOM 743 C CA . ILE A 1 99 ?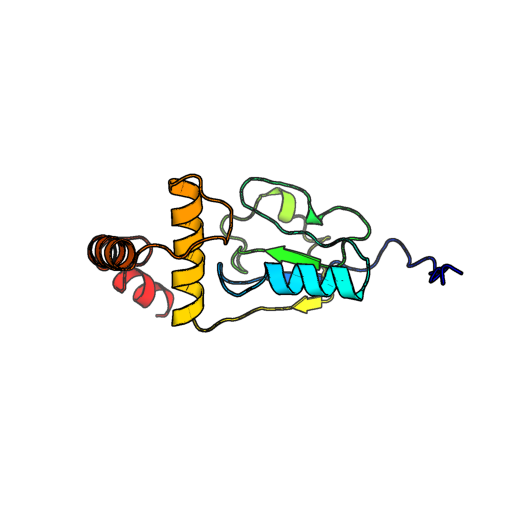 -10.500 3.711 6.125 1.00 81.38 99 ILE A CA 1
ATOM 744 C C . ILE A 1 99 ? -10.519 2.575 7.165 1.00 81.38 99 ILE A C 1
ATOM 746 O O . ILE A 1 99 ? -9.472 2.320 7.767 1.00 81.38 99 ILE A O 1
ATOM 750 N N . PRO A 1 100 ? -11.619 1.808 7.346 1.00 81.94 100 PRO A N 1
ATOM 751 C CA . PRO A 1 100 ? -11.608 0.679 8.277 1.00 81.94 100 PRO A CA 1
ATOM 752 C C . PRO A 1 100 ? -10.574 -0.388 7.913 1.00 81.94 100 PRO A C 1
ATOM 754 O O . PRO A 1 100 ? -9.980 -0.997 8.794 1.00 81.94 100 PRO A O 1
ATOM 757 N N . SER A 1 101 ? -10.325 -0.605 6.618 1.00 82.50 101 SER A N 1
ATOM 758 C CA . SER A 1 101 ? -9.322 -1.566 6.155 1.00 82.50 101 SER A CA 1
ATOM 759 C C . SER A 1 101 ? -7.897 -1.129 6.506 1.00 82.50 101 SER A C 1
ATOM 761 O O . SER A 1 101 ? -7.098 -1.965 6.922 1.00 82.50 101 SER A O 1
ATOM 763 N N . GLY A 1 102 ? -7.576 0.160 6.353 1.00 81.31 102 GLY A N 1
ATOM 764 C CA . GLY A 1 102 ? -6.282 0.711 6.766 1.00 81.31 102 GLY A CA 1
ATOM 765 C C . GLY A 1 102 ? -6.090 0.661 8.285 1.00 81.31 102 GLY A C 1
ATOM 766 O O . GLY A 1 102 ? -5.026 0.287 8.771 1.00 81.31 102 GLY A O 1
ATOM 767 N N . LEU A 1 103 ? -7.147 0.953 9.043 1.00 82.50 103 LEU A N 1
ATOM 768 C CA . LEU A 1 103 ? -7.120 0.913 10.506 1.00 82.50 103 LEU A CA 1
ATOM 769 C C . LEU A 1 103 ? -7.052 -0.515 11.061 1.00 82.50 103 LEU A C 1
ATOM 771 O O . LEU A 1 103 ? -6.353 -0.741 12.046 1.00 82.50 103 LEU A O 1
ATOM 775 N N . ASN A 1 104 ? -7.682 -1.489 10.398 1.00 85.94 104 ASN A N 1
ATOM 776 C CA . ASN A 1 104 ? -7.488 -2.908 10.706 1.00 85.94 104 ASN A CA 1
ATOM 777 C C . ASN A 1 104 ? -6.015 -3.297 10.588 1.00 85.94 104 ASN A C 1
ATOM 779 O O . ASN A 1 104 ? -5.487 -3.918 11.499 1.00 85.94 104 ASN A O 1
ATOM 783 N N . TRP A 1 105 ? -5.339 -2.887 9.513 1.00 83.69 105 TRP A N 1
ATOM 784 C CA . TRP A 1 105 ? -3.919 -3.188 9.334 1.00 83.69 105 TRP A CA 1
ATOM 785 C C . TRP A 1 105 ? -3.048 -2.564 10.435 1.00 83.69 105 TRP A C 1
ATOM 787 O O . TRP A 1 105 ? -2.164 -3.228 10.975 1.00 83.69 105 TRP A O 1
ATOM 797 N N . LEU A 1 106 ? -3.322 -1.315 10.835 1.00 81.75 106 LEU A N 1
ATOM 798 C CA . LEU A 1 106 ? -2.619 -0.680 11.959 1.00 81.75 106 LEU A CA 1
ATOM 799 C C . LEU A 1 106 ? -2.847 -1.428 13.279 1.00 81.75 106 LEU A C 1
ATOM 801 O O . LEU A 1 106 ? -1.909 -1.619 14.055 1.00 81.75 106 LEU A O 1
ATOM 805 N N . TRP A 1 107 ? -4.076 -1.883 13.523 1.00 86.31 107 TRP A N 1
ATOM 806 C CA . TRP A 1 107 ? -4.400 -2.714 14.678 1.00 86.31 107 TRP A CA 1
ATOM 807 C C . TRP A 1 107 ? -3.665 -4.057 14.631 1.00 86.31 107 TRP A C 1
ATOM 809 O O . TRP A 1 107 ? -3.028 -4.439 15.610 1.00 86.31 107 TRP A O 1
ATOM 819 N N . GLU A 1 108 ? -3.662 -4.743 13.489 1.00 86.69 108 GLU A N 1
ATOM 820 C CA . GLU A 1 108 ? -2.923 -5.995 13.312 1.00 86.69 108 GLU A CA 1
ATOM 821 C C . GLU A 1 108 ? -1.432 -5.809 13.594 1.00 86.69 108 GLU A C 1
ATOM 823 O O . GLU A 1 108 ? -0.848 -6.611 14.319 1.00 86.69 108 GLU A O 1
ATOM 828 N N . LYS A 1 109 ? -0.826 -4.721 13.100 1.00 84.69 109 LYS A N 1
ATOM 829 C CA . LYS A 1 109 ? 0.574 -4.384 13.389 1.00 84.69 109 LYS A CA 1
ATOM 830 C C . LYS A 1 109 ? 0.811 -4.136 14.876 1.00 84.69 109 LYS A C 1
ATOM 832 O O . LYS A 1 109 ? 1.758 -4.694 15.426 1.00 84.69 109 LYS A O 1
ATOM 837 N N . LYS A 1 110 ? -0.061 -3.367 15.537 1.00 85.69 110 LYS A N 1
ATOM 838 C CA . LYS A 1 110 ? 0.022 -3.091 16.982 1.00 85.69 110 LYS A CA 1
ATOM 839 C C . LYS A 1 110 ? -0.041 -4.370 17.821 1.00 85.69 110 LYS A C 1
ATOM 841 O O . LYS A 1 110 ? 0.683 -4.488 18.802 1.00 85.69 110 LYS A O 1
ATOM 846 N N . TYR A 1 111 ? -0.890 -5.318 17.435 1.00 87.44 111 TYR A N 1
ATOM 847 C CA . TYR A 1 111 ? -1.106 -6.569 18.167 1.00 87.44 111 TYR A CA 1
ATOM 848 C C . TYR A 1 111 ? -0.350 -7.766 17.575 1.00 87.44 111 TYR A C 1
ATOM 850 O O . TYR A 1 111 ? -0.679 -8.908 17.903 1.00 87.44 111 TYR A O 1
ATOM 858 N N . GLN A 1 112 ? 0.638 -7.511 16.705 1.00 89.25 112 GLN A N 1
ATOM 859 C CA . GLN A 1 112 ? 1.504 -8.519 16.077 1.00 89.25 112 GLN A CA 1
ATOM 860 C C . GLN A 1 112 ? 0.723 -9.680 15.440 1.00 89.25 112 GLN A C 1
ATOM 862 O O . GLN A 1 112 ? 1.085 -10.851 15.539 1.00 89.25 112 GLN A O 1
ATOM 867 N N . LYS A 1 113 ? -0.398 -9.352 14.801 1.00 88.06 113 LYS A N 1
ATOM 868 C CA . LYS A 1 113 ? -1.223 -10.308 14.067 1.00 88.06 113 LYS A CA 1
ATOM 869 C C . LYS A 1 113 ? -0.684 -10.487 12.651 1.00 88.06 113 LYS A C 1
ATOM 871 O O . LYS A 1 113 ? 0.035 -9.631 12.132 1.00 88.06 113 LYS A O 1
ATOM 876 N N . ALA A 1 114 ? -1.043 -11.603 12.019 1.00 84.12 114 ALA A N 1
ATOM 877 C CA . ALA A 1 114 ? -0.736 -11.810 10.610 1.00 84.12 114 ALA A CA 1
ATOM 878 C C . ALA A 1 114 ? -1.351 -10.676 9.767 1.00 84.12 114 ALA A C 1
ATOM 880 O O . ALA A 1 114 ? -2.454 -10.206 10.051 1.00 84.12 114 ALA A O 1
ATOM 881 N N . SER A 1 115 ? -0.617 -10.208 8.757 1.00 76.00 115 SER A N 1
ATOM 882 C CA . SER A 1 115 ? -1.035 -9.060 7.944 1.00 76.00 115 SER A CA 1
ATOM 883 C C . SER A 1 115 ? -2.296 -9.392 7.148 1.00 76.00 115 SER A C 1
ATOM 885 O O . SER A 1 115 ? -2.319 -10.399 6.445 1.00 76.00 115 SER A O 1
ATOM 887 N N . HIS A 1 116 ? -3.312 -8.531 7.220 1.00 74.62 116 HIS A N 1
ATOM 888 C CA . HIS A 1 116 ? -4.596 -8.684 6.529 1.00 74.62 116 HIS A CA 1
ATOM 889 C C . HIS A 1 116 ? -5.343 -9.991 6.853 1.00 74.62 116 HIS A C 1
ATOM 891 O O . HIS A 1 116 ? -6.081 -10.513 6.017 1.00 74.62 116 HIS A O 1
ATOM 897 N N . SER A 1 117 ? -5.163 -10.519 8.063 1.00 78.94 117 SER A N 1
ATOM 898 C CA . SER A 1 117 ? -5.755 -11.784 8.512 1.00 78.94 117 SER A CA 1
ATOM 899 C C . SER A 1 117 ? -7.054 -11.609 9.296 1.00 78.94 117 SER A C 1
ATOM 901 O O . SER A 1 117 ? -7.900 -12.503 9.301 1.00 78.94 117 SER A O 1
ATOM 903 N N . MET A 1 118 ? -7.228 -10.476 9.976 1.00 80.56 118 MET A N 1
ATOM 904 C CA . MET A 1 118 ? -8.294 -10.265 10.942 1.00 80.56 118 MET A CA 1
ATOM 905 C C . MET A 1 118 ? -8.923 -8.882 10.817 1.00 80.56 118 MET A C 1
ATOM 907 O O . MET A 1 118 ? -8.317 -7.885 10.427 1.00 80.56 118 MET A O 1
ATOM 911 N N . LYS A 1 119 ? -10.198 -8.821 11.198 1.00 82.25 119 LYS A N 1
ATOM 912 C CA . LYS A 1 119 ? -10.890 -7.552 11.400 1.00 82.25 119 LYS A CA 1
ATOM 913 C C . LYS A 1 119 ? -10.677 -7.110 12.837 1.00 82.25 119 LYS A C 1
ATOM 915 O O . LYS A 1 119 ? -10.843 -7.909 13.757 1.00 82.25 119 LYS A O 1
ATOM 920 N N . MET A 1 120 ? -10.362 -5.834 13.017 1.00 83.25 120 MET A N 1
ATOM 921 C CA . MET A 1 120 ? -10.349 -5.224 14.335 1.00 83.25 120 MET A CA 1
ATOM 922 C C . MET A 1 120 ? -11.735 -5.390 14.979 1.00 83.25 120 MET A C 1
ATOM 924 O O . MET A 1 120 ? -12.745 -5.167 14.299 1.00 83.25 120 MET A O 1
ATOM 928 N N . PRO A 1 121 ? -11.809 -5.771 16.267 1.00 87.31 121 PRO A N 1
ATOM 929 C CA . PRO A 1 121 ? -13.076 -5.887 16.973 1.00 87.31 121 PRO A CA 1
ATOM 930 C C . PRO A 1 121 ? -13.878 -4.587 16.911 1.00 87.31 121 PRO A C 1
ATOM 932 O O . PRO A 1 121 ? -13.318 -3.493 17.015 1.00 87.31 121 PRO A O 1
ATOM 935 N N . LEU A 1 122 ? -15.200 -4.705 16.771 1.00 83.06 122 LEU A N 1
ATOM 936 C CA . LEU A 1 122 ? -16.089 -3.550 16.614 1.00 83.06 122 LEU A CA 1
ATOM 937 C C . LEU A 1 122 ? -16.017 -2.587 17.805 1.00 83.06 122 LEU A C 1
ATOM 939 O O . LEU A 1 122 ? -16.065 -1.373 17.616 1.00 83.06 122 LEU A O 1
ATOM 943 N N . ASP A 1 123 ? -15.866 -3.110 19.017 1.00 86.38 123 ASP A N 1
ATOM 944 C CA . ASP A 1 123 ? -15.774 -2.279 20.219 1.00 86.38 123 ASP A CA 1
ATOM 945 C C . ASP A 1 123 ? -14.464 -1.494 20.261 1.00 86.38 123 ASP A C 1
ATOM 947 O O . ASP A 1 123 ? -14.466 -0.313 20.602 1.00 86.38 123 ASP A O 1
ATOM 951 N N . TYR A 1 124 ? -13.367 -2.092 19.786 1.00 83.75 124 TYR A N 1
ATOM 952 C CA . TYR A 1 124 ? -12.098 -1.384 19.636 1.00 83.75 124 TYR A CA 1
ATOM 953 C C . TYR A 1 124 ? -12.209 -0.272 18.585 1.00 83.75 124 TYR A C 1
ATOM 955 O O . TYR A 1 124 ? -11.739 0.843 18.811 1.00 83.75 124 TYR A O 1
ATOM 963 N N . TRP A 1 125 ? -12.873 -0.541 17.452 1.00 80.00 125 TRP A N 1
ATOM 964 C CA . TRP A 1 125 ? -13.166 0.488 16.448 1.00 80.00 125 TRP A CA 1
ATOM 965 C C . TRP A 1 125 ? -13.944 1.660 17.050 1.00 80.00 125 TRP A C 1
ATOM 967 O O . TRP A 1 125 ? -13.586 2.816 16.832 1.00 80.00 125 TRP A O 1
ATOM 977 N N . ARG A 1 126 ? -15.006 1.367 17.809 1.00 81.56 126 ARG A N 1
ATOM 978 C CA . ARG A 1 126 ? -15.858 2.387 18.432 1.00 81.56 126 ARG A CA 1
ATOM 979 C C . ARG A 1 126 ? -15.089 3.215 19.454 1.00 81.56 126 ARG A C 1
ATOM 981 O O . ARG A 1 126 ? -15.221 4.434 19.417 1.00 81.56 126 ARG A O 1
ATOM 988 N N . ALA A 1 127 ? -14.288 2.576 20.305 1.00 82.50 127 ALA A N 1
ATOM 989 C CA . ALA A 1 127 ? -13.460 3.258 21.297 1.00 82.50 127 ALA A CA 1
ATOM 990 C C . ALA A 1 127 ? -12.447 4.192 20.623 1.00 82.50 127 ALA A C 1
ATOM 992 O O . ALA A 1 127 ? -12.487 5.397 20.849 1.00 82.50 127 ALA A O 1
ATOM 993 N N . MET A 1 128 ? -11.641 3.665 19.694 1.00 78.50 128 MET A N 1
ATOM 994 C CA . MET A 1 128 ? -10.642 4.454 18.969 1.00 78.50 128 MET A CA 1
ATOM 995 C C . MET A 1 128 ? -11.286 5.596 18.181 1.00 78.50 128 MET A C 1
ATOM 997 O O . MET A 1 128 ? -10.804 6.725 18.253 1.00 78.50 128 MET A O 1
ATOM 1001 N N . ARG A 1 129 ? -12.403 5.340 17.479 1.00 78.06 129 ARG A N 1
ATOM 1002 C CA . ARG A 1 129 ? -13.165 6.397 16.807 1.00 78.06 129 ARG A CA 1
ATOM 1003 C C . ARG A 1 129 ? -13.554 7.465 17.818 1.00 78.06 129 ARG A C 1
ATOM 1005 O O . ARG A 1 129 ? -13.208 8.608 17.601 1.00 78.06 129 ARG A O 1
ATOM 1012 N N . ASN A 1 130 ? -14.243 7.112 18.900 1.00 79.88 130 ASN A N 1
ATOM 1013 C CA . ASN A 1 130 ? -14.749 8.089 19.867 1.00 79.88 130 ASN A CA 1
ATOM 1014 C C . ASN A 1 130 ? -13.625 8.913 20.517 1.00 79.88 130 ASN A C 1
ATOM 1016 O O . ASN A 1 130 ? -13.791 10.114 20.691 1.00 79.88 130 ASN A O 1
ATOM 1020 N N . GLU A 1 131 ? -12.483 8.294 20.819 1.00 77.44 131 GLU A N 1
ATOM 1021 C CA . GLU A 1 131 ? -11.316 8.975 21.396 1.00 77.44 131 GLU A CA 1
ATOM 1022 C C . GLU A 1 131 ? -10.632 9.929 20.407 1.00 77.44 131 GLU A C 1
ATOM 1024 O O . GLU A 1 131 ? -10.107 10.966 20.803 1.00 77.44 131 GLU A O 1
ATOM 1029 N N . THR A 1 132 ? -10.629 9.593 19.113 1.00 70.12 132 THR A N 1
ATOM 1030 C CA . THR A 1 132 ? -9.874 10.336 18.088 1.00 70.12 132 THR A CA 1
ATOM 1031 C C . THR A 1 132 ? -10.739 11.199 17.171 1.00 70.12 132 THR A C 1
ATOM 1033 O O . THR A 1 132 ? -10.190 11.983 16.396 1.00 70.12 132 THR A O 1
ATOM 1036 N N . PHE A 1 133 ? -12.068 11.098 17.260 1.00 69.75 133 PHE A N 1
ATOM 1037 C CA . PHE A 1 133 ? -13.007 11.790 16.370 1.00 69.75 133 PHE A CA 1
ATOM 1038 C C . PHE A 1 133 ? -12.912 13.315 16.483 1.00 69.75 133 PHE A C 1
ATOM 1040 O O . PHE A 1 133 ? -13.035 14.018 15.482 1.00 69.75 133 PHE A O 1
ATOM 1047 N N . GLU A 1 134 ? -12.656 13.810 17.692 1.00 67.50 134 GLU A N 1
ATOM 1048 C CA . GLU A 1 134 ? -12.556 15.240 18.004 1.00 67.50 134 GLU A CA 1
ATOM 1049 C C . GLU A 1 134 ? -11.123 15.766 17.790 1.00 67.50 134 GLU A C 1
ATOM 1051 O O . GLU A 1 134 ? -10.912 16.801 17.158 1.00 67.50 134 GLU A O 1
ATOM 1056 N N . THR A 1 135 ? -10.105 15.031 18.254 1.00 65.75 135 THR A N 1
ATOM 1057 C CA . THR A 1 135 ? -8.732 15.559 18.427 1.00 65.75 135 THR A CA 1
ATOM 1058 C C . THR A 1 135 ? -7.652 14.828 17.619 1.00 65.75 135 THR A C 1
ATOM 1060 O O . THR A 1 135 ? -6.528 15.321 17.473 1.00 65.75 135 THR A O 1
ATOM 1063 N N . GLY A 1 136 ? -7.969 13.658 17.067 1.00 61.53 136 GLY A N 1
ATOM 1064 C CA . GLY A 1 136 ? -7.003 12.776 16.421 1.00 61.53 136 GLY A CA 1
ATOM 1065 C C . GLY A 1 136 ? -6.610 13.185 15.002 1.00 61.53 136 GLY A C 1
ATOM 1066 O O . GLY A 1 136 ? -7.070 14.176 14.441 1.00 61.53 136 GLY A O 1
ATOM 1067 N N . VAL A 1 137 ? -5.733 12.385 14.391 1.00 56.28 137 VAL A N 1
ATOM 1068 C CA . VAL A 1 137 ? -5.294 12.554 12.989 1.00 56.28 137 VAL A CA 1
ATOM 1069 C C . VAL A 1 137 ? -6.455 12.341 12.003 1.00 56.28 137 VAL A C 1
ATOM 1071 O O . VAL A 1 137 ? -6.441 12.875 10.902 1.00 56.28 137 VAL A O 1
ATOM 1074 N N . PHE A 1 138 ? -7.496 11.620 12.428 1.00 56.12 138 PHE A N 1
ATOM 1075 C CA . PHE A 1 138 ? -8.731 11.392 11.676 1.00 56.12 138 PHE A CA 1
ATOM 1076 C C . PHE A 1 138 ? -9.889 12.293 12.130 1.00 56.12 138 PHE A C 1
ATOM 1078 O O . PHE A 1 138 ? -11.043 11.956 11.866 1.00 56.12 138 PHE A O 1
ATOM 1085 N N . SER A 1 139 ? -9.618 13.398 12.839 1.00 64.00 139 SER A N 1
ATOM 1086 C CA . SER A 1 139 ? -10.704 14.240 13.337 1.00 64.00 139 SER A CA 1
ATOM 1087 C C . SER A 1 139 ? -11.496 14.876 12.200 1.00 64.00 139 SER A C 1
ATOM 1089 O O . SER A 1 139 ? -10.943 15.251 11.161 1.00 64.00 139 SER A O 1
ATOM 1091 N N . ILE A 1 140 ? -12.805 15.030 12.409 1.00 61.06 140 ILE A N 1
ATOM 1092 C CA . ILE A 1 140 ? -13.687 15.617 11.395 1.00 61.06 140 ILE A CA 1
ATOM 1093 C C . ILE A 1 140 ? -13.336 17.082 11.104 1.00 61.06 140 ILE A C 1
ATOM 1095 O O . ILE A 1 140 ? -13.524 17.550 9.985 1.00 61.06 140 ILE A O 1
ATOM 1099 N N . HIS A 1 141 ? -12.769 17.787 12.086 1.00 62.06 141 HIS A N 1
ATOM 1100 C CA . HIS A 1 141 ? -12.301 19.164 11.938 1.00 62.06 141 HIS A CA 1
ATOM 1101 C C . HIS A 1 141 ? -11.065 19.265 11.043 1.00 62.06 141 HIS A C 1
ATOM 1103 O O . HIS A 1 141 ? -11.024 20.123 10.166 1.00 62.06 141 HIS A O 1
ATOM 1109 N N . LYS A 1 142 ? -10.089 18.362 11.212 1.00 59.88 142 LYS A N 1
ATOM 1110 C CA . LYS A 1 142 ? -8.909 18.313 10.337 1.00 59.88 142 LYS A CA 1
ATOM 1111 C C . LYS A 1 142 ? -9.269 17.863 8.931 1.00 59.88 142 LYS A C 1
ATOM 1113 O O . LYS A 1 142 ? -8.731 18.409 7.981 1.00 59.88 142 LYS A O 1
ATOM 1118 N N . TRP A 1 143 ? -10.196 16.914 8.801 1.00 52.00 143 TRP A N 1
ATOM 1119 C CA . TRP A 1 143 ? -10.696 16.501 7.493 1.00 52.00 143 TRP A CA 1
ATOM 1120 C C . TRP A 1 143 ? -11.374 17.653 6.761 1.00 52.00 143 TRP A C 1
ATOM 1122 O O . TRP A 1 143 ? -10.985 17.922 5.638 1.00 52.00 143 TRP A O 1
ATOM 1132 N N . LYS A 1 144 ? -12.320 18.363 7.395 1.00 54.34 144 LYS A N 1
ATOM 1133 C CA . LYS A 1 144 ? -12.991 19.527 6.787 1.00 54.34 144 LYS A CA 1
ATOM 1134 C C . LYS A 1 144 ? -11.999 20.603 6.336 1.00 54.34 144 LYS A C 1
ATOM 1136 O O . LYS A 1 144 ? -12.070 21.035 5.198 1.00 54.34 144 LYS A O 1
ATOM 1141 N N . ALA A 1 145 ? -11.011 20.924 7.169 1.00 54.44 145 ALA A N 1
ATOM 1142 C CA . ALA A 1 145 ? -9.972 21.900 6.837 1.00 54.44 145 ALA A CA 1
ATOM 1143 C C . ALA A 1 145 ? -9.023 21.484 5.691 1.00 54.44 145 ALA A C 1
ATOM 1145 O O . ALA A 1 145 ? -8.217 22.299 5.262 1.00 54.44 145 ALA A O 1
ATOM 1146 N N . MET A 1 146 ? -9.055 20.226 5.235 1.00 47.56 146 MET A N 1
ATOM 1147 C CA . MET A 1 146 ? -8.275 19.751 4.080 1.00 47.56 146 MET A CA 1
ATOM 1148 C C . MET A 1 146 ? -9.080 19.743 2.771 1.00 47.56 146 MET A C 1
ATOM 1150 O O . MET A 1 146 ? -8.499 19.490 1.718 1.00 47.56 146 MET A O 1
ATOM 1154 N N . ILE A 1 147 ? -10.403 19.928 2.836 1.00 42.09 147 ILE A N 1
ATOM 1155 C CA . ILE A 1 147 ? -11.311 19.911 1.672 1.00 42.09 147 ILE A CA 1
ATOM 1156 C C . ILE A 1 147 ? -11.871 21.301 1.343 1.00 42.09 147 ILE A C 1
ATOM 1158 O O . ILE A 1 147 ? -12.446 21.459 0.267 1.00 42.09 147 ILE A O 1
ATOM 1162 N N . ASP A 1 148 ? -11.697 22.259 2.254 1.00 38.91 148 ASP A N 1
ATOM 1163 C CA . ASP A 1 148 ? -11.945 23.692 2.065 1.00 38.91 148 ASP A CA 1
ATOM 1164 C C . ASP A 1 148 ? -10.640 24.403 1.662 1.00 38.91 148 ASP A C 1
ATOM 1166 O O . ASP A 1 148 ? -10.703 25.308 0.798 1.00 38.91 148 ASP A O 1
#

=== Feature glossary ===
Feature key, reading from the visual/contextual features back to the raw sequence:

Rendered structure images. Six rendered views show the 3D structure from the faces of a cube — i.e. along ±x, ±y, ±z. Rendering representation is drawn randomly per protein from cartoon (secondary-structure ribbons), sticks (backbone bonds), or molecular surface; coloring is either N→C rainbow (blue at the N-terminus through red at the C-terminus) or one color per chain.

Contact-map, Ramachandran, and PAE plots. The contact map is a binary N×N matrix image: pixel (i, j) is dark where Cα_i and Cα_j are within 8 Å and |i−j|>4. Because the |i−j|>4 filter removes local helical contacts, off-diagonal stripes parallel to the main diagonal indicate parallel β-sheets; stripes perpendicular to it indicate antiparallel β-sheets. The Ramachandran plot scatters every residue's (φ, ψ) pair against the sterically allowed regions. The PAE heatmap renders the predicted-aligned-error matrix.

InterPro / GO / CATH / organism. Database cross-references. InterPro integrates a dozen domain/family signature databases into unified entries with residue-range hits. GO terms attach function/process/location labels with evidence codes. CATH codes position the fold in a four-level structural taxonomy. Organism is the NCBI-taxonomy species name.

Nearest PDB structures. The Foldseek neighbor list gives the closest experimentally determined structures in the PDB, ranked by structural alignment. TM-score near 1 means near-identical fold; near 0.3 means only rough topology match. This is how one finds what a novel AlphaFold prediction most resembles in the solved-structure universe.

Predicted aligned error. PAE(i, j) answers: if I align the predicted and true structures on residue i, how far off (in Å) do I expect residue j to be? A block-diagonal PAE matrix with low values on the blocks and high values off-diagonal is the signature of a multi-domain protein with confidently predicted domains but uncertain inter-domain orientation.

Solvent-accessible surface area. Accessible surface area quantifies burial. A residue with SASA near zero is packed into the hydrophobic core; one with SASA >100 Å² sits on the surface. Computed here via the Shrake–Rupley numerical algorithm with a 1.4 Å probe.

B-factor. B-factor (Debye–Waller factor) reflects atomic displacement in the crystal lattice. It is an experimental observable (units Å²), not a prediction; low values mean the atom is pinned down, high values mean it moves or is heterogeneous across the crystal.

pLDDT. For AlphaFold models, the B-factor field carries pLDDT — the model's own estimate of local accuracy on a 0–100 scale. Regions with pLDDT<50 should be treated as essentially unmodeled; they often correspond to intrinsically disordered segments.

Backbone torsions (φ/ψ). φ (phi) and ψ (psi) are the two rotatable backbone dihedrals per residue: φ is the C(i-1)–N–Cα–C torsion, ψ is the N–Cα–C–N(i+1) torsion, both in degrees on (−180°, 180°]. α-helical residues cluster near (−60°, −45°); β-strand residues near (−120°, +130°). A Ramachandran plot is simply a scatter of (φ, ψ) for every residue.

Radius of gyration, Cα contacts, bounding box. Radius of gyration (Rg) is the root-mean-square distance of Cα atoms from their centroid — a single number for overall size and compactness. A globular domain of N residues has Rg ≈ 2.2·N^0.38 Å; an extended or disordered chain has a much larger Rg. The Cα contact count is the number of residue pairs whose Cα atoms are within 8 Å and are more than four positions apart in sequence — a standard proxy for tertiary packing density. The bounding box is the smallest axis-aligned box enclosing all Cα atoms.

Secondary structure (3-state, P-SEA). Three-state secondary structure (P-SEA) collapses the eight DSSP classes into helix (a), strand (b), and coil (c). P-SEA assigns these from Cα geometry alone — distances and angles — without requiring backbone oxygens, so it works on any Cα trace.

Secondary structure (8-state, DSSP). DSSP 8-state secondary structure assigns each residue one of H (α-helix), G (3₁₀-helix), I (π-helix), E (extended β-strand), B (isolated β-bridge), T (hydrogen-bonded turn), S (bend), or '-' (coil). The assignment is computed from backbone hydrogen-bond geometry via the Kabsch–Sander algorithm.

Foldseek 3Di. A 3Di character summarizes, for each residue, the relative orientation of the Cα frame of its nearest spatial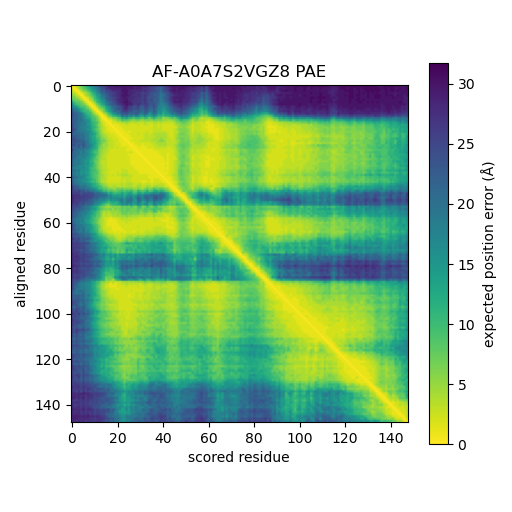 neighbor. Because it encodes fold topology rather than chemistry, 3Di alignments detect remote structural similarity that sequence alignment misses.

mmCIF coordinates. The mmCIF block holds the 3D Cartesian coordinates of each backbone atom (N, Cα, C, O) in ångströms. mmCIF is the PDB's canonical archive format — a tagged-loop text representation of the atomic model.

Sequence. Sequence gives the chain of amino acids in standard one-letter code (A=alanine, C=cysteine, …, Y=tyrosine), read N→C. It is the only feature that is directly encoded by the gene; all structural features are derived from the folded form of this sequence.